Protein AF-A0A950D0H9-F1 (afdb_monomer_lite)

Radius of gyration: 15.18 Å; chains: 1; bounding box: 35×33×37 Å

Structure (mmCIF, N/CA/C/O backbone):
data_AF-A0A950D0H9-F1
#
_entry.id   AF-A0A950D0H9-F1
#
loop_
_atom_site.group_PDB
_atom_site.id
_atom_site.type_symbol
_atom_site.label_atom_id
_atom_site.label_alt_id
_atom_site.label_comp_id
_atom_site.label_asym_id
_atom_site.label_entity_id
_atom_site.label_seq_id
_atom_site.pdbx_PDB_ins_code
_atom_site.Cartn_x
_atom_site.Cartn_y
_atom_site.Cartn_z
_atom_site.occupancy
_atom_site.B_iso_or_equiv
_atom_site.auth_seq_id
_atom_site.auth_comp_id
_atom_site.auth_asym_id
_atom_site.auth_atom_id
_atom_site.pdbx_PDB_model_num
ATOM 1 N N . MET A 1 1 ? 3.970 19.542 -7.847 1.00 60.25 1 MET A N 1
ATOM 2 C CA . MET A 1 1 ? 3.783 18.899 -6.526 1.00 60.25 1 MET A CA 1
ATOM 3 C C . MET A 1 1 ? 3.638 17.375 -6.597 1.00 60.25 1 MET A C 1
ATOM 5 O O . MET A 1 1 ? 4.227 16.717 -5.755 1.00 60.25 1 MET A O 1
ATOM 9 N N . ALA A 1 2 ? 2.973 16.788 -7.606 1.00 77.06 2 ALA A N 1
ATOM 10 C CA . ALA A 1 2 ? 2.835 15.322 -7.742 1.00 77.06 2 ALA A CA 1
ATOM 11 C C . ALA A 1 2 ? 4.166 14.536 -7.744 1.00 77.06 2 ALA A C 1
ATOM 13 O O . ALA A 1 2 ? 4.259 13.473 -7.139 1.00 77.06 2 ALA A O 1
ATOM 14 N N . TRP A 1 3 ? 5.214 15.092 -8.359 1.00 84.44 3 TRP A N 1
ATOM 15 C CA . TRP A 1 3 ? 6.551 14.489 -8.393 1.00 84.44 3 TRP A CA 1
ATOM 16 C C . TRP A 1 3 ? 7.168 14.278 -7.007 1.00 84.44 3 TRP A C 1
ATOM 18 O O . TRP A 1 3 ? 7.817 13.266 -6.781 1.00 84.44 3 TRP A O 1
ATOM 28 N N . PHE A 1 4 ? 6.927 15.192 -6.063 1.00 92.69 4 PHE A N 1
ATOM 29 C CA . PHE A 1 4 ? 7.448 15.071 -4.701 1.00 92.69 4 PHE A CA 1
ATOM 30 C C . PHE A 1 4 ? 6.815 13.886 -3.964 1.00 92.69 4 PHE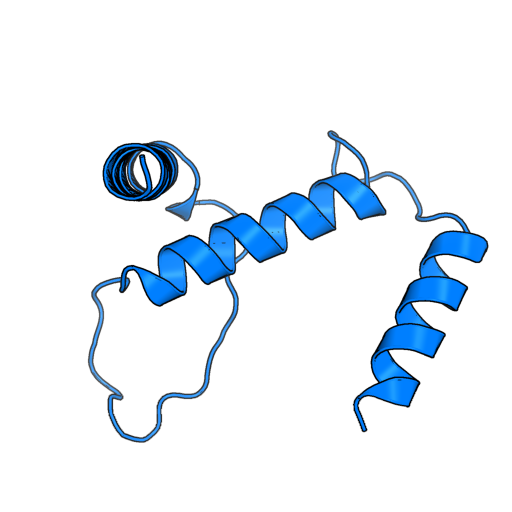 A C 1
ATOM 32 O O . PHE A 1 4 ? 7.522 13.067 -3.384 1.00 92.69 4 PHE A O 1
ATOM 39 N N . VAL A 1 5 ? 5.487 13.760 -4.054 1.00 91.94 5 VAL A N 1
ATOM 40 C CA . VAL A 1 5 ? 4.746 12.654 -3.432 1.00 91.94 5 VAL A CA 1
ATOM 41 C C . VAL A 1 5 ? 5.158 11.318 -4.048 1.00 91.94 5 VAL A C 1
ATOM 43 O O . VAL A 1 5 ? 5.415 10.371 -3.315 1.00 91.94 5 VAL A O 1
ATOM 46 N N . GLY A 1 6 ? 5.305 11.255 -5.376 1.00 92.88 6 GLY A N 1
ATOM 47 C CA . GLY A 1 6 ? 5.770 10.045 -6.056 1.00 92.88 6 GLY A CA 1
ATOM 48 C C . GLY A 1 6 ? 7.164 9.605 -5.603 1.00 92.88 6 GLY A C 1
ATOM 49 O O . GLY A 1 6 ? 7.363 8.434 -5.282 1.00 92.88 6 GLY A O 1
ATOM 50 N N . THR A 1 7 ? 8.112 10.540 -5.497 1.00 95.06 7 THR A N 1
ATOM 51 C CA . THR A 1 7 ? 9.454 10.244 -4.974 1.00 95.06 7 THR A CA 1
ATOM 52 C C . THR A 1 7 ? 9.406 9.779 -3.522 1.00 95.06 7 THR A C 1
ATOM 54 O O . THR A 1 7 ? 10.090 8.819 -3.174 1.00 95.06 7 THR A O 1
ATOM 57 N N . LEU A 1 8 ? 8.575 10.402 -2.682 1.00 95.38 8 LEU A N 1
ATOM 58 C CA . LEU A 1 8 ? 8.423 10.000 -1.286 1.00 95.38 8 LEU A CA 1
ATOM 59 C C . LEU A 1 8 ? 7.875 8.574 -1.164 1.00 95.38 8 LEU A C 1
ATOM 61 O O . LEU A 1 8 ? 8.393 7.800 -0.367 1.00 95.38 8 LEU A O 1
ATOM 65 N N . THR A 1 9 ? 6.891 8.198 -1.987 1.00 95.25 9 THR A N 1
ATOM 66 C CA . THR A 1 9 ? 6.377 6.820 -2.041 1.00 95.25 9 THR A CA 1
ATOM 67 C C . THR A 1 9 ? 7.477 5.825 -2.402 1.00 95.25 9 THR A C 1
ATOM 69 O O . THR A 1 9 ? 7.584 4.783 -1.763 1.00 95.25 9 THR A O 1
ATOM 72 N N . ILE A 1 10 ? 8.307 6.139 -3.402 1.00 94.75 10 ILE A N 1
ATOM 73 C CA . ILE A 1 10 ? 9.406 5.257 -3.819 1.00 94.75 10 ILE A CA 1
ATOM 74 C C . ILE A 1 10 ? 10.437 5.114 -2.694 1.00 94.75 10 ILE A C 1
ATOM 76 O O . ILE A 1 10 ? 10.841 3.997 -2.382 1.00 94.75 10 ILE A O 1
ATOM 80 N N . LEU A 1 11 ? 10.842 6.226 -2.072 1.00 96.00 11 LEU A N 1
ATOM 81 C CA . LEU A 1 11 ? 11.812 6.224 -0.974 1.00 96.00 11 LEU A CA 1
ATOM 82 C C . LEU A 1 11 ? 11.295 5.445 0.234 1.00 96.00 11 LEU A C 1
ATOM 84 O O . LEU A 1 11 ? 11.999 4.586 0.754 1.00 96.00 11 LEU A O 1
ATOM 88 N N . TRP A 1 12 ? 10.055 5.704 0.645 1.00 95.50 12 TRP A N 1
ATOM 89 C CA . TRP A 1 12 ? 9.406 4.969 1.725 1.00 95.50 12 TRP A CA 1
ATOM 90 C C . TRP A 1 12 ? 9.364 3.464 1.433 1.00 95.50 12 TRP A C 1
ATOM 92 O O . TRP A 1 12 ? 9.749 2.659 2.281 1.00 95.50 12 TRP A O 1
ATOM 102 N N . TYR A 1 13 ? 8.962 3.079 0.218 1.00 94.50 13 TYR A N 1
ATOM 103 C CA . TYR A 1 13 ? 8.880 1.673 -0.164 1.00 94.50 13 TYR A CA 1
ATOM 104 C C . TYR A 1 13 ? 10.254 0.995 -0.145 1.00 94.50 13 TYR A C 1
ATOM 106 O O . TYR A 1 13 ? 10.381 -0.124 0.345 1.00 94.50 13 TYR A O 1
ATOM 114 N N . ALA A 1 14 ? 11.291 1.679 -0.633 1.00 93.50 14 ALA A N 1
ATOM 115 C CA . ALA A 1 14 ? 12.657 1.163 -0.643 1.00 93.50 14 ALA A CA 1
ATOM 116 C C . ALA A 1 14 ? 13.237 0.973 0.768 1.00 93.50 14 ALA A C 1
ATOM 118 O O . ALA A 1 14 ? 13.999 0.034 0.979 1.00 93.50 14 ALA A O 1
ATOM 119 N N . ILE A 1 15 ? 12.885 1.844 1.716 1.00 94.62 15 ILE A N 1
ATOM 120 C CA . ILE A 1 15 ? 13.416 1.797 3.084 1.00 94.62 15 ILE A CA 1
ATOM 121 C C . ILE A 1 15 ? 12.692 0.741 3.925 1.00 94.62 15 ILE A C 1
ATOM 123 O O . ILE A 1 15 ? 13.357 -0.048 4.586 1.00 94.62 15 ILE A O 1
ATOM 127 N N . ASP A 1 16 ? 11.358 0.720 3.893 1.00 92.12 16 ASP A N 1
ATOM 128 C CA . ASP A 1 16 ? 10.564 -0.078 4.843 1.00 92.12 16 ASP A CA 1
ATOM 129 C C . ASP A 1 16 ? 9.276 -0.652 4.232 1.00 92.12 16 ASP A C 1
ATOM 131 O O . ASP A 1 16 ? 8.901 -1.792 4.499 1.00 92.12 16 ASP A O 1
ATOM 135 N N . GLY A 1 17 ? 8.622 0.087 3.327 1.00 87.12 17 GLY A N 1
ATOM 136 C CA . GLY A 1 17 ? 7.298 -0.293 2.820 1.00 87.12 17 GLY A CA 1
ATOM 137 C C . GLY A 1 17 ? 7.235 -1.654 2.109 1.00 87.12 17 GLY A C 1
ATOM 138 O O . GLY A 1 17 ? 6.179 -2.286 2.117 1.00 87.12 17 GLY A O 1
ATOM 139 N N . HIS A 1 18 ? 8.352 -2.135 1.549 1.00 89.06 18 HIS A N 1
ATOM 140 C CA . HIS A 1 18 ? 8.468 -3.453 0.910 1.00 89.06 18 HIS A CA 1
ATOM 141 C C . HIS A 1 18 ? 8.436 -4.644 1.885 1.00 89.06 18 HIS A C 1
ATOM 143 O O . HIS A 1 18 ? 8.282 -5.778 1.436 1.00 89.06 18 HIS A O 1
ATOM 149 N N . ALA A 1 19 ? 8.599 -4.422 3.192 1.00 88.94 19 ALA A N 1
ATOM 150 C CA . ALA A 1 19 ? 8.529 -5.481 4.201 1.00 88.94 19 ALA A CA 1
ATOM 151 C C . ALA A 1 19 ? 7.098 -5.718 4.719 1.00 88.94 19 ALA A C 1
ATOM 153 O O . ALA A 1 19 ? 6.809 -6.775 5.278 1.00 88.94 19 ALA A O 1
ATOM 154 N N . GLY A 1 20 ? 6.202 -4.741 4.542 1.00 86.75 20 GLY A N 1
ATOM 155 C CA . GLY A 1 20 ? 4.835 -4.797 5.056 1.00 86.75 20 GLY A CA 1
ATOM 156 C C . GLY A 1 20 ? 3.847 -5.548 4.156 1.00 86.75 20 GLY A C 1
ATOM 157 O O . GLY A 1 20 ? 4.209 -6.326 3.272 1.00 86.75 20 GLY A O 1
ATOM 158 N N . ALA A 1 21 ? 2.554 -5.314 4.380 1.00 85.38 21 ALA A N 1
ATOM 159 C CA . ALA A 1 21 ? 1.494 -5.952 3.607 1.00 85.38 21 ALA A CA 1
ATOM 160 C C . ALA A 1 21 ? 1.476 -5.472 2.144 1.00 85.38 21 ALA A C 1
ATOM 162 O O . ALA A 1 21 ? 1.648 -4.282 1.861 1.00 85.38 21 ALA A O 1
ATOM 163 N N . HIS A 1 22 ? 1.205 -6.404 1.225 1.00 85.50 22 HIS A N 1
ATOM 164 C CA . HIS A 1 22 ? 1.128 -6.153 -0.214 1.00 85.50 22 HIS A CA 1
ATOM 165 C C . HIS A 1 22 ? -0.238 -6.537 -0.770 1.00 85.50 22 HIS A C 1
ATOM 167 O O . HIS A 1 22 ? -0.849 -7.525 -0.365 1.00 85.50 22 HIS A O 1
ATOM 173 N N . VAL A 1 23 ? -0.701 -5.765 -1.753 1.00 82.56 23 VAL A N 1
ATOM 174 C CA . VAL A 1 23 ? -1.865 -6.153 -2.550 1.00 82.56 23 VAL A CA 1
ATOM 175 C C . VAL A 1 23 ? -1.403 -7.171 -3.583 1.00 82.56 23 VAL A C 1
ATOM 177 O O . VAL A 1 23 ? -0.694 -6.820 -4.527 1.00 82.56 23 VAL A O 1
ATOM 180 N N . HIS A 1 24 ? -1.829 -8.420 -3.427 1.00 78.38 24 HIS A N 1
ATOM 181 C CA . HIS A 1 24 ? -1.657 -9.428 -4.465 1.00 78.38 24 HIS A CA 1
ATOM 182 C C . HIS A 1 24 ? -2.625 -9.140 -5.611 1.00 78.38 24 HIS A C 1
ATOM 184 O O . HIS A 1 24 ? -3.832 -9.020 -5.410 1.00 78.38 24 HIS A O 1
ATOM 190 N N . ARG A 1 25 ? -2.078 -8.971 -6.814 1.00 73.44 25 ARG A N 1
ATOM 191 C CA . ARG A 1 25 ? -2.854 -8.770 -8.038 1.00 73.44 25 ARG A CA 1
ATOM 192 C C . ARG A 1 25 ? -2.541 -9.909 -8.981 1.00 73.44 25 ARG A C 1
ATOM 194 O O . ARG A 1 25 ? -1.368 -10.088 -9.310 1.00 73.44 25 ARG A O 1
ATOM 201 N N . ASP A 1 26 ? -3.569 -10.594 -9.461 1.00 72.50 26 ASP A N 1
ATOM 202 C CA . ASP A 1 26 ? -3.392 -11.487 -10.597 1.00 72.50 26 ASP A CA 1
ATO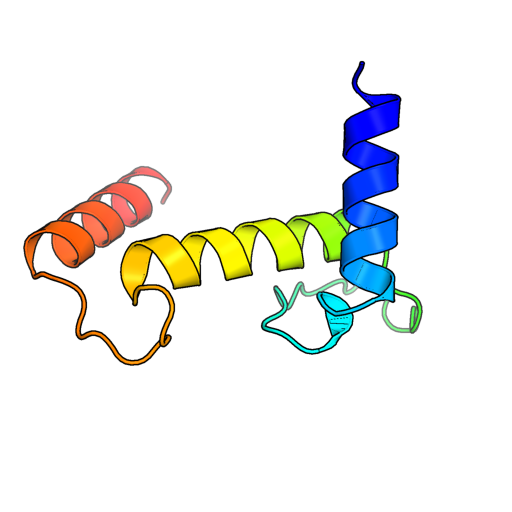M 203 C C . ASP A 1 26 ? -3.052 -10.657 -11.833 1.00 72.50 26 ASP A C 1
ATOM 205 O O . ASP A 1 26 ? -3.757 -9.721 -12.226 1.00 72.50 26 ASP A O 1
ATOM 209 N N . ARG A 1 27 ? -1.884 -10.952 -12.400 1.00 74.69 27 ARG A N 1
ATOM 210 C CA . ARG A 1 27 ? -1.364 -10.333 -13.618 1.00 74.69 27 ARG A CA 1
ATOM 211 C C . ARG A 1 27 ? -1.041 -11.442 -14.606 1.00 74.69 27 ARG A C 1
ATOM 213 O O . ARG A 1 27 ? 0.121 -11.664 -14.934 1.00 74.69 27 ARG A O 1
ATOM 220 N N . ASP A 1 28 ? -2.080 -12.105 -15.100 1.00 77.69 28 ASP A N 1
ATOM 221 C CA . ASP A 1 28 ? -1.956 -13.242 -16.025 1.00 77.69 28 ASP A CA 1
ATOM 222 C C . ASP A 1 28 ? -1.188 -12.888 -17.309 1.00 77.69 28 ASP A C 1
ATOM 224 O O . ASP A 1 28 ? -0.497 -13.717 -17.893 1.00 77.69 28 ASP A O 1
ATOM 228 N N . TRP A 1 29 ? -1.246 -11.620 -17.726 1.00 80.19 29 TRP A N 1
ATOM 229 C CA . TRP A 1 29 ? -0.530 -11.094 -18.891 1.00 80.19 29 TRP A CA 1
ATOM 230 C C . TRP A 1 29 ? 0.944 -10.743 -18.611 1.00 80.19 29 TRP A C 1
ATOM 232 O O . TRP A 1 29 ? 1.656 -10.340 -19.531 1.00 80.19 29 TRP A O 1
ATOM 242 N N . TYR A 1 30 ? 1.423 -10.859 -17.363 1.00 72.50 30 TYR A N 1
ATOM 243 C CA . TYR A 1 30 ? 2.791 -10.491 -16.969 1.00 72.50 30 TYR A CA 1
ATOM 244 C C . TYR A 1 30 ? 3.394 -11.403 -15.876 1.00 72.50 30 TYR A C 1
ATOM 246 O O . TYR A 1 30 ? 3.846 -10.914 -14.834 1.00 72.50 30 TYR A O 1
ATOM 254 N N . PRO A 1 31 ? 3.456 -12.729 -16.110 1.00 67.06 31 PRO A N 1
ATOM 255 C CA . PRO A 1 31 ? 3.706 -13.731 -15.066 1.00 67.06 31 PRO A CA 1
ATOM 256 C C . PRO A 1 31 ? 5.130 -13.730 -14.487 1.00 67.06 31 PRO A C 1
ATOM 258 O O . PRO A 1 31 ? 5.356 -14.253 -13.401 1.00 67.06 31 PRO A O 1
ATOM 261 N N . HIS A 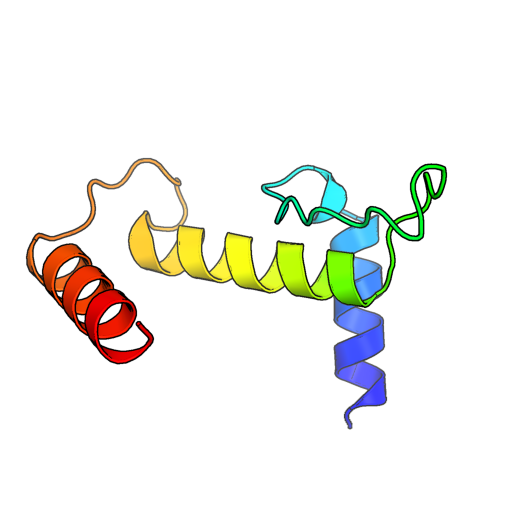1 32 ? 6.110 -13.156 -15.191 1.00 72.94 32 HIS A N 1
ATOM 262 C CA . HIS A 1 32 ? 7.531 -13.273 -14.829 1.00 72.94 32 HIS A CA 1
ATOM 263 C C . HIS A 1 32 ? 8.151 -11.988 -14.276 1.00 72.94 32 HIS A C 1
ATOM 265 O O . HIS A 1 32 ? 9.367 -11.921 -14.086 1.00 72.94 32 HIS A O 1
ATOM 271 N N . LYS A 1 33 ? 7.362 -10.935 -14.032 1.00 70.62 33 LYS A N 1
ATOM 272 C CA . LYS A 1 33 ? 7.927 -9.695 -13.494 1.00 70.62 33 LYS A CA 1
ATOM 273 C C . LYS A 1 33 ? 8.174 -9.820 -12.003 1.00 70.62 33 LYS A C 1
ATOM 275 O O . LYS A 1 33 ? 7.265 -9.687 -11.196 1.00 70.62 33 LYS A O 1
ATOM 280 N N . VAL A 1 34 ? 9.444 -9.988 -11.670 1.00 70.75 34 VAL A N 1
ATOM 281 C CA . VAL A 1 34 ? 9.926 -10.029 -10.287 1.00 70.75 34 VAL A CA 1
ATOM 282 C C . VAL A 1 34 ? 10.039 -8.618 -9.686 1.00 70.75 34 VAL A C 1
ATOM 284 O O . VAL A 1 34 ? 10.036 -8.457 -8.471 1.00 70.75 34 VAL A O 1
ATOM 287 N N . THR A 1 35 ? 10.124 -7.570 -10.516 1.00 80.69 35 THR A N 1
ATOM 288 C CA . THR A 1 35 ? 10.343 -6.199 -10.036 1.00 80.69 35 THR A CA 1
ATOM 289 C C . THR A 1 35 ? 9.046 -5.484 -9.636 1.00 80.69 35 THR A C 1
ATOM 291 O O . THR A 1 35 ? 8.118 -5.401 -10.452 1.00 80.69 35 THR A O 1
ATOM 294 N N . PRO A 1 36 ? 8.984 -4.894 -8.424 1.00 84.06 36 PRO A N 1
ATOM 295 C CA . PRO A 1 36 ? 7.824 -4.131 -7.980 1.00 84.06 36 PRO A CA 1
ATOM 296 C C . PRO A 1 36 ? 7.628 -2.896 -8.863 1.00 84.06 36 PRO A C 1
ATOM 298 O O . PRO A 1 36 ? 8.562 -2.148 -9.154 1.00 84.06 36 PRO A O 1
ATOM 301 N N . THR A 1 37 ? 6.394 -2.681 -9.314 1.00 89.31 37 THR A N 1
ATOM 302 C CA . THR A 1 37 ? 6.021 -1.483 -10.076 1.00 89.31 37 THR A CA 1
ATOM 303 C C . THR A 1 37 ? 5.621 -0.351 -9.141 1.00 89.31 37 THR A C 1
ATOM 305 O O . THR A 1 37 ? 5.212 -0.593 -8.011 1.00 89.31 37 THR A O 1
ATOM 308 N N . PHE A 1 38 ? 5.643 0.895 -9.619 1.00 90.06 38 PHE A N 1
ATOM 309 C CA . PHE A 1 38 ? 5.142 2.025 -8.828 1.00 90.06 38 PHE A CA 1
ATOM 310 C C . PHE A 1 38 ? 3.684 1.823 -8.379 1.00 90.06 38 PHE A C 1
ATOM 312 O O . PHE A 1 38 ? 3.300 2.197 -7.276 1.00 90.06 38 PHE A O 1
ATOM 319 N N . THR A 1 39 ? 2.871 1.154 -9.197 1.00 89.62 39 THR A N 1
ATOM 320 C CA . THR A 1 39 ? 1.501 0.790 -8.827 1.00 89.62 39 THR A CA 1
ATOM 321 C C . THR A 1 39 ? 1.447 -0.234 -7.688 1.00 89.62 39 THR A C 1
ATOM 323 O O . THR A 1 39 ? 0.512 -0.187 -6.891 1.00 89.62 39 THR A O 1
ATOM 326 N N . ASP A 1 40 ? 2.433 -1.130 -7.585 1.00 89.44 40 ASP A N 1
ATOM 327 C CA . ASP A 1 40 ? 2.563 -2.055 -6.451 1.00 89.44 40 ASP A CA 1
ATOM 328 C C . ASP A 1 40 ? 2.962 -1.296 -5.184 1.00 89.44 40 ASP A C 1
ATOM 330 O O . ASP A 1 40 ? 2.345 -1.496 -4.144 1.00 89.44 40 ASP A O 1
ATOM 334 N N . MET A 1 41 ? 3.895 -0.344 -5.298 1.00 93.50 41 MET A N 1
ATOM 335 C CA . MET A 1 41 ? 4.303 0.530 -4.188 1.00 93.50 41 MET A CA 1
ATOM 336 C C . MET A 1 41 ? 3.121 1.347 -3.650 1.00 93.50 41 MET A C 1
ATOM 338 O O . MET A 1 41 ? 2.906 1.413 -2.443 1.00 93.50 41 MET A O 1
ATOM 342 N N . LEU A 1 42 ? 2.303 1.921 -4.540 1.00 93.62 42 LEU A N 1
ATOM 343 C CA . LEU A 1 42 ? 1.068 2.613 -4.158 1.00 93.62 42 LEU A CA 1
ATOM 344 C C . LEU A 1 42 ? 0.026 1.666 -3.556 1.00 93.62 42 LEU A C 1
ATOM 346 O O . LEU A 1 42 ? -0.711 2.057 -2.654 1.00 93.62 42 LEU A O 1
ATOM 350 N N . GLY A 1 43 ? -0.054 0.432 -4.060 1.00 91.88 43 GLY A N 1
ATOM 351 C CA . GLY A 1 43 ? -0.921 -0.605 -3.508 1.00 91.88 43 GLY A CA 1
ATOM 352 C C . GLY A 1 43 ? -0.539 -0.958 -2.073 1.00 91.88 43 GLY A C 1
ATOM 353 O O . GLY A 1 43 ? -1.410 -0.964 -1.207 1.00 91.88 43 GLY A O 1
ATOM 354 N N . ALA A 1 44 ? 0.752 -1.181 -1.824 1.00 92.88 44 ALA A N 1
ATOM 355 C CA . ALA A 1 44 ? 1.302 -1.434 -0.497 1.00 92.88 44 ALA A CA 1
ATOM 356 C C . ALA A 1 44 ? 1.068 -0.243 0.441 1.00 92.88 44 ALA A C 1
ATOM 358 O O . ALA A 1 44 ? 0.513 -0.428 1.521 1.00 92.88 44 ALA A O 1
ATOM 359 N N . LEU A 1 45 ? 1.384 0.984 0.000 1.00 93.56 45 LEU A N 1
ATOM 360 C CA . LEU A 1 45 ? 1.152 2.198 0.789 1.00 93.56 45 LEU A CA 1
ATOM 361 C C . LEU A 1 45 ? -0.315 2.323 1.198 1.00 93.56 45 LEU A C 1
ATOM 363 O O . LEU A 1 45 ? -0.625 2.493 2.372 1.00 93.56 45 LEU A O 1
ATOM 367 N N . ARG A 1 46 ? -1.230 2.188 0.233 1.00 92.62 46 ARG A N 1
ATOM 368 C CA . ARG A 1 46 ? -2.664 2.256 0.505 1.00 92.62 46 ARG A CA 1
ATOM 369 C C . ARG A 1 46 ? -3.077 1.182 1.506 1.00 92.62 46 ARG A C 1
ATOM 371 O O . ARG A 1 46 ? -3.760 1.507 2.467 1.00 92.62 46 ARG A O 1
ATOM 378 N N . LEU A 1 47 ? -2.686 -0.073 1.292 1.00 90.88 47 LEU A N 1
ATOM 379 C CA . LEU A 1 47 ? -3.071 -1.178 2.169 1.00 90.88 47 LEU A CA 1
ATOM 380 C C . LEU A 1 47 ? -2.579 -0.971 3.605 1.00 90.88 47 LEU A C 1
ATOM 382 O O . LEU A 1 47 ? -3.355 -1.150 4.538 1.00 90.88 47 LEU A O 1
ATOM 386 N N . GLN A 1 48 ? -1.331 -0.544 3.779 1.00 90.75 48 GLN A N 1
ATOM 387 C CA . GLN A 1 48 ? -0.753 -0.305 5.101 1.00 90.75 48 GLN A CA 1
ATOM 388 C C . GLN A 1 48 ? -1.387 0.907 5.797 1.00 90.75 48 GLN A C 1
ATOM 390 O O . GLN A 1 48 ? -1.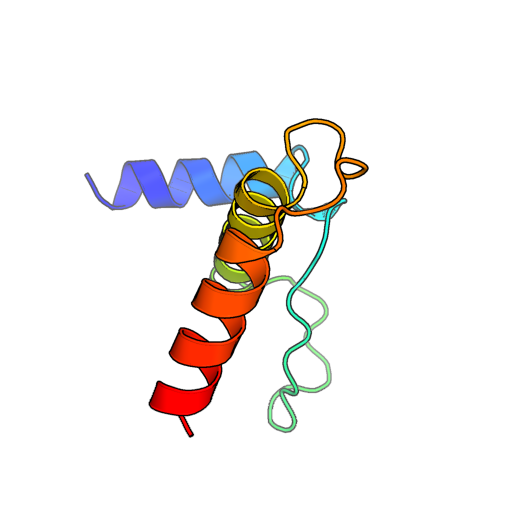637 0.850 6.996 1.00 90.75 48 GLN A O 1
ATOM 395 N N . MET A 1 49 ? -1.753 1.961 5.055 1.00 90.25 49 MET A N 1
ATOM 396 C CA . MET A 1 49 ? -2.562 3.057 5.604 1.00 90.25 49 MET A CA 1
ATOM 397 C C . MET A 1 49 ? -3.929 2.560 6.089 1.00 90.25 49 MET A C 1
ATOM 399 O O . MET A 1 49 ? -4.353 2.910 7.181 1.00 90.25 49 MET A O 1
ATOM 403 N N . TRP A 1 50 ? -4.608 1.704 5.319 1.00 88.69 50 TRP A N 1
ATOM 404 C CA . TRP A 1 50 ? -5.878 1.112 5.755 1.00 88.69 50 TRP A CA 1
ATOM 405 C C . TRP A 1 50 ? -5.717 0.227 6.991 1.00 88.69 50 TRP A C 1
ATOM 407 O O . TRP A 1 50 ? -6.553 0.282 7.884 1.00 88.69 50 TRP A O 1
ATOM 417 N N . GLN A 1 51 ? -4.652 -0.571 7.068 1.00 87.12 51 GLN A N 1
ATOM 418 C CA . GLN A 1 51 ? -4.377 -1.385 8.253 1.00 87.12 51 GLN A CA 1
ATOM 419 C C . GLN A 1 51 ? -4.147 -0.520 9.490 1.00 87.12 51 GLN A C 1
ATOM 421 O O . GLN A 1 51 ? -4.684 -0.834 10.545 1.00 87.12 51 GLN A O 1
ATOM 426 N N . TYR A 1 52 ? -3.414 0.584 9.344 1.00 87.50 52 TYR A N 1
ATOM 427 C CA . TYR A 1 52 ? -3.207 1.546 10.419 1.00 87.50 52 TYR A CA 1
ATOM 428 C C . TYR A 1 52 ? -4.523 2.180 10.889 1.00 87.50 52 TYR A C 1
ATOM 430 O O . TYR A 1 52 ? -4.769 2.268 12.085 1.00 87.50 52 TYR A O 1
ATOM 438 N N . GLU A 1 53 ? -5.392 2.583 9.960 1.00 85.81 53 GLU A N 1
ATOM 439 C CA . GLU A 1 53 ? -6.696 3.178 10.290 1.00 85.81 53 GLU A CA 1
ATOM 440 C C . GLU A 1 53 ? -7.650 2.179 10.965 1.00 85.81 53 GLU A C 1
ATOM 442 O O . GLU A 1 53 ? -8.449 2.561 11.814 1.00 85.81 53 GLU A O 1
ATOM 447 N N . VAL A 1 54 ? -7.590 0.896 10.591 1.00 85.69 54 VAL A N 1
ATOM 448 C CA . VAL A 1 54 ? -8.519 -0.134 11.089 1.00 85.69 54 VAL A CA 1
ATOM 449 C C . VAL A 1 54 ? -8.036 -0.782 12.388 1.00 85.69 54 VAL A C 1
ATOM 451 O O . VAL A 1 54 ? -8.849 -1.047 13.269 1.00 85.69 54 VAL A O 1
ATOM 454 N N . PHE A 1 55 ? -6.736 -1.060 12.500 1.00 84.50 55 PHE A N 1
ATOM 455 C CA . PHE A 1 55 ? -6.137 -1.837 13.596 1.00 84.50 55 PHE A CA 1
ATOM 456 C C . PHE A 1 55 ? -5.183 -1.012 14.472 1.00 84.50 55 PHE A C 1
ATOM 458 O O . PHE A 1 55 ? -4.477 -1.572 15.320 1.00 84.50 55 PHE A O 1
ATOM 465 N N . GLY A 1 56 ? -5.121 0.300 14.241 1.00 82.25 56 GLY A N 1
ATOM 466 C CA . GLY A 1 56 ? -4.241 1.208 14.956 1.00 82.25 56 GLY A CA 1
ATOM 467 C C . GLY A 1 56 ? -2.750 1.003 14.639 1.00 82.25 56 GLY A C 1
ATOM 468 O O . GLY A 1 56 ? -2.360 0.129 13.857 1.00 82.25 56 GLY A O 1
ATOM 469 N N . PRO A 1 57 ? -1.867 1.790 15.280 1.00 79.81 57 PRO A N 1
ATOM 470 C CA . PRO A 1 57 ? -0.417 1.716 15.090 1.00 79.81 57 PRO A CA 1
ATOM 471 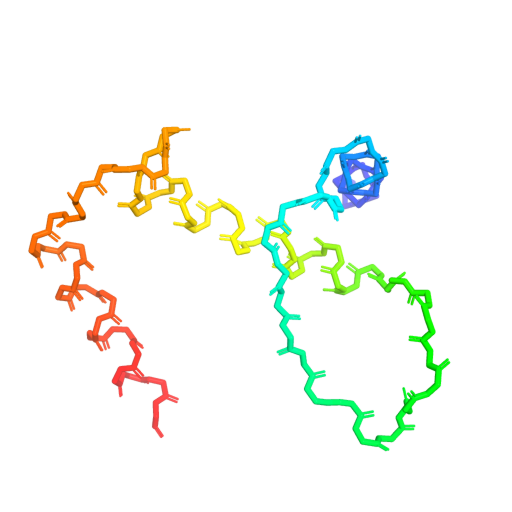C C . PRO A 1 57 ? 0.198 0.359 15.462 1.00 79.81 57 PRO A C 1
ATOM 473 O O . PRO A 1 57 ? 1.253 0.016 14.935 1.00 79.81 57 PRO A O 1
ATOM 476 N N . SER A 1 58 ? -0.418 -0.404 16.374 1.00 75.00 58 SER A N 1
ATOM 477 C CA . SER A 1 58 ? 0.100 -1.712 16.797 1.00 75.00 58 SER A CA 1
ATOM 478 C C . SER A 1 58 ? -0.343 -2.865 15.896 1.00 75.00 58 SER A C 1
ATOM 480 O O . SER A 1 58 ? 0.192 -3.963 16.033 1.00 75.00 58 SER A O 1
ATOM 482 N N . GLY A 1 59 ? -1.321 -2.650 15.005 1.00 70.94 59 GLY A N 1
ATOM 483 C CA . GLY A 1 59 ? -1.873 -3.692 14.133 1.00 70.94 59 GLY A CA 1
ATOM 484 C C . GLY A 1 59 ? -2.629 -4.807 14.870 1.00 70.94 59 GLY A C 1
ATOM 485 O O . GLY A 1 59 ? -2.979 -5.816 14.263 1.00 70.94 59 GLY A O 1
ATOM 486 N N . THR A 1 60 ? -2.855 -4.651 16.174 1.00 74.12 60 THR A N 1
ATOM 487 C CA . THR A 1 60 ? -3.465 -5.657 17.059 1.00 74.12 60 THR A CA 1
ATOM 488 C C . THR A 1 60 ? -4.755 -5.175 17.706 1.00 74.12 60 THR A C 1
ATOM 490 O O . THR A 1 60 ? -5.391 -5.935 18.439 1.00 74.12 60 THR A O 1
ATOM 493 N N . GLU A 1 61 ? -5.141 -3.923 17.467 1.00 80.25 61 GLU A N 1
ATOM 494 C CA . GLU A 1 61 ? -6.371 -3.376 18.014 1.00 80.25 61 GLU A CA 1
ATOM 495 C C . GLU A 1 61 ? -7.566 -4.038 17.332 1.00 80.25 61 GLU A C 1
ATOM 497 O O . GLU A 1 61 ? -7.608 -4.179 16.110 1.00 80.25 61 GLU A O 1
ATOM 502 N N . VAL A 1 62 ? -8.531 -4.498 18.126 1.00 81.06 62 VAL A N 1
ATOM 503 C CA . VAL A 1 62 ? -9.753 -5.079 17.571 1.00 81.06 62 VAL A CA 1
ATOM 504 C C . VAL A 1 62 ? -10.568 -3.933 16.968 1.00 81.06 62 VAL A C 1
ATOM 506 O O . VAL A 1 62 ? -10.917 -3.009 17.706 1.00 81.06 62 VAL A O 1
ATOM 509 N N . PRO A 1 63 ? -10.884 -3.968 15.660 1.00 82.56 63 PRO A N 1
ATOM 510 C CA . PRO A 1 63 ? -11.625 -2.890 15.025 1.00 82.56 63 PRO A CA 1
ATOM 511 C C . PRO A 1 63 ? -13.010 -2.756 15.657 1.00 82.56 63 PRO A C 1
ATOM 513 O O . PRO A 1 63 ? -13.664 -3.756 15.973 1.00 82.56 63 PRO A O 1
ATOM 516 N N . SER A 1 64 ? -13.470 -1.516 15.835 1.00 84.06 64 SER A N 1
ATOM 517 C CA . SER A 1 64 ? -14.793 -1.273 16.406 1.00 84.06 64 SER A CA 1
ATOM 518 C C . SER A 1 64 ? -15.893 -1.828 15.484 1.00 84.06 64 SER A C 1
ATOM 520 O O . SER A 1 64 ? -15.733 -1.835 14.256 1.00 84.06 64 SER A O 1
ATOM 522 N N . PRO A 1 65 ? -17.039 -2.265 16.036 1.00 85.38 65 PRO A N 1
ATOM 523 C CA . PRO A 1 65 ? -18.160 -2.748 15.230 1.00 85.38 65 PRO A CA 1
ATOM 524 C C . PRO A 1 65 ? -18.616 -1.744 14.158 1.00 85.38 65 PRO A C 1
ATOM 526 O O . PRO A 1 65 ? -18.946 -2.145 13.046 1.00 85.38 65 PRO A O 1
ATOM 529 N N . GLU A 1 66 ? -18.552 -0.443 14.456 1.00 87.19 66 GLU A N 1
ATOM 530 C CA . GLU A 1 66 ? -18.912 0.644 13.533 1.00 87.19 66 GLU A CA 1
ATOM 531 C C . GLU A 1 66 ? -17.978 0.723 12.312 1.00 87.19 66 GLU A C 1
ATOM 533 O O . GLU A 1 66 ? -18.426 0.953 11.183 1.00 87.19 66 GLU A O 1
ATOM 538 N N . VAL A 1 67 ? -16.671 0.502 12.513 1.00 84.44 67 VAL A N 1
ATOM 539 C CA . VAL A 1 67 ? -15.681 0.462 11.423 1.00 84.44 67 VAL A CA 1
ATOM 540 C C . VAL A 1 67 ? -15.954 -0.734 10.516 1.00 84.44 67 VAL A C 1
ATOM 542 O O . VAL A 1 67 ? -15.945 -0.592 9.292 1.00 84.44 67 VAL A O 1
ATOM 545 N N . VAL A 1 68 ? -16.255 -1.897 11.098 1.00 85.12 68 VAL A N 1
ATOM 546 C CA . VAL A 1 68 ? -16.586 -3.112 10.340 1.00 85.12 68 VAL A CA 1
ATOM 547 C C . VAL A 1 68 ? -17.866 -2.918 9.527 1.00 85.12 68 VAL A C 1
ATOM 549 O O . VAL A 1 68 ? -17.879 -3.218 8.334 1.00 85.12 68 VAL A O 1
ATOM 552 N N . GLU A 1 69 ? -18.917 -2.359 10.127 1.00 88.81 69 GLU A N 1
ATOM 553 C CA . GLU A 1 69 ? -20.175 -2.058 9.436 1.00 88.81 69 GLU A CA 1
ATOM 554 C C . GLU A 1 69 ? -19.962 -1.076 8.275 1.00 88.81 69 GLU A C 1
ATOM 556 O O . GLU A 1 69 ? -20.441 -1.291 7.159 1.00 88.81 69 GLU A O 1
ATOM 561 N N . THR A 1 70 ? -19.160 -0.034 8.495 1.00 87.06 70 THR A N 1
ATOM 562 C CA . THR A 1 70 ? -18.808 0.936 7.452 1.00 87.06 70 THR A CA 1
ATOM 563 C C . THR A 1 70 ? -18.054 0.280 6.295 1.00 87.06 70 THR A C 1
ATOM 565 O O . THR A 1 70 ? -18.330 0.579 5.130 1.00 87.06 70 THR A O 1
ATOM 568 N N . LEU A 1 71 ? -17.105 -0.616 6.584 1.00 85.44 71 LEU A N 1
ATOM 569 C CA . LEU A 1 71 ? -16.356 -1.345 5.559 1.00 85.44 71 LEU A CA 1
ATOM 570 C C . LEU A 1 71 ? -17.266 -2.276 4.753 1.00 85.44 71 LEU A C 1
ATOM 572 O O . LEU A 1 71 ? -17.203 -2.258 3.523 1.00 85.44 71 LEU A O 1
ATOM 576 N N . LEU A 1 72 ? -18.149 -3.024 5.422 1.00 85.94 72 LEU A N 1
ATOM 577 C CA . LEU A 1 72 ? -19.121 -3.905 4.772 1.00 85.94 72 LEU A CA 1
ATOM 578 C C . LEU A 1 72 ? -20.054 -3.122 3.844 1.00 85.94 72 LEU A C 1
ATOM 580 O O . LEU A 1 72 ? -20.208 -3.494 2.681 1.00 85.94 72 LEU A O 1
ATOM 584 N N . ASN A 1 73 ? -20.600 -1.997 4.311 1.00 88.62 73 ASN A N 1
ATOM 585 C CA . ASN A 1 73 ? -21.464 -1.135 3.503 1.00 88.62 73 ASN A CA 1
ATOM 586 C C . ASN A 1 73 ? -20.731 -0.579 2.273 1.00 88.62 73 ASN A C 1
ATOM 588 O O . ASN A 1 73 ? -21.278 -0.570 1.170 1.00 88.62 73 ASN A O 1
ATOM 592 N N . LYS A 1 74 ? -19.470 -0.153 2.431 1.00 84.12 74 LYS A N 1
ATOM 593 C CA . LYS A 1 74 ? -18.654 0.333 1.308 1.00 84.12 74 LYS A CA 1
ATOM 594 C C . LYS A 1 74 ? -18.328 -0.766 0.301 1.00 84.12 74 LYS A C 1
ATOM 596 O O . LYS A 1 74 ? -18.338 -0.491 -0.892 1.00 84.12 74 LYS A O 1
ATOM 601 N N . MET A 1 75 ? -18.044 -1.986 0.755 1.00 82.31 75 MET A N 1
ATOM 602 C CA . MET A 1 75 ? -17.806 -3.124 -0.137 1.00 82.31 75 MET A CA 1
ATOM 603 C C . MET A 1 75 ? -19.076 -3.533 -0.888 1.00 82.31 75 MET A C 1
ATOM 605 O O . MET A 1 75 ? -19.008 -3.788 -2.087 1.00 82.31 75 MET A O 1
ATOM 609 N N . ALA A 1 76 ? -20.229 -3.539 -0.214 1.00 82.69 76 ALA A N 1
ATOM 610 C CA . ALA A 1 76 ? -21.516 -3.870 -0.821 1.00 82.69 76 ALA A CA 1
ATOM 611 C C . ALA A 1 76 ? -21.952 -2.856 -1.892 1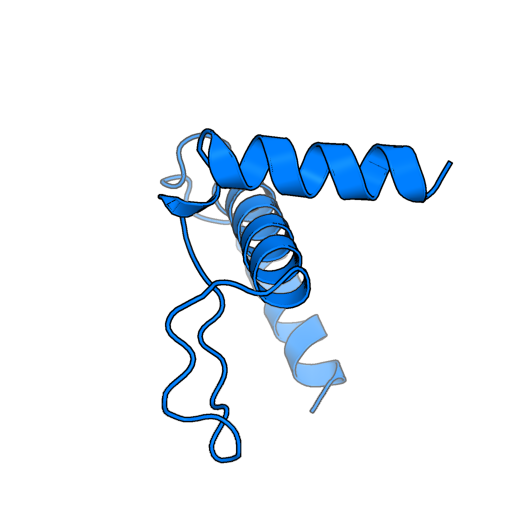.00 82.69 76 ALA A C 1
ATOM 613 O O . ALA A 1 76 ? -22.590 -3.237 -2.864 1.00 82.69 76 ALA A O 1
ATOM 614 N N . ALA A 1 77 ? -21.586 -1.578 -1.747 1.00 77.38 77 ALA A N 1
ATOM 615 C CA . ALA A 1 77 ? -21.916 -0.527 -2.713 1.00 77.38 77 ALA A CA 1
ATOM 616 C C . ALA A 1 77 ? -21.072 -0.553 -4.006 1.00 77.38 77 ALA A C 1
ATOM 618 O O . ALA A 1 77 ? -21.368 0.192 -4.938 1.00 77.38 77 ALA A O 1
ATOM 619 N N . VAL A 1 78 ? -19.995 -1.345 -4.046 1.00 65.81 78 VAL A N 1
ATOM 620 C CA . VAL A 1 78 ? -19.057 -1.436 -5.184 1.00 65.81 78 VAL A CA 1
ATOM 621 C C . VAL A 1 78 ? -19.251 -2.737 -5.986 1.00 65.81 78 VAL A C 1
ATOM 623 O O . VAL A 1 78 ? -18.614 -2.905 -7.026 1.00 65.81 78 VAL A O 1
ATOM 626 N N . ALA A 1 79 ? -20.128 -3.637 -5.524 1.00 49.34 79 ALA A N 1
ATOM 627 C CA . ALA A 1 79 ? -20.526 -4.863 -6.222 1.00 49.34 79 ALA A CA 1
ATOM 628 C C . ALA A 1 79 ? -21.621 -4.590 -7.266 1.00 49.34 79 ALA A C 1
ATOM 630 O O . ALA A 1 79 ? -21.548 -5.213 -8.349 1.00 49.34 79 ALA A O 1
#

Sequence (79 aa):
MAWFVGTLTILWYAIDGHAGAHVHRDRDWYPHKVTPTFTDMLGALRLQMWQYEVFGPSGTEVPSPEVVETLLNKMAAVA

pLDDT: mean 84.36, std 8.87, range [49.34, 96.0]

Secondary structure (DSSP, 8-state):
-HHHHHHHHHHHHHHTGGGS-------TT-TT--SPPHHHHHHHHHHHHHHHHHHTTTT-SPPPHHHHHHHHHHHHTT-

Foldseek 3Di:
DVVVVLVVLVVCCVPPLVVDDWDDDDDVVCPPDPDQDSVRSVRSVVVVVVCCVQQNPVSPRHGDPVVVVVVVVVVVVVD